Protein AF-A0A662JWD7-F1 (afdb_monomer_lite)

Secondary structure (DSSP, 8-state):
-TTS--HHHHHHHHHHH-SHHHHHHHHHHHHHHHHTT---SSS--HHHHTT-S-EEEETTEEEEHHHHHHSHIIIIIHHHHHT---SHHHHHHHHHHHHHHHHHHHHHHTHHHHHHSHHHHHHH---

pLDDT: mean 87.96, std 8.5, range [56.06, 97.5]

Radius of gyration: 22.64 Å; chains: 1; bounding box: 37×51×56 Å

Sequence (127 aa):
LPNGGKLSEILDAVVEKADYSSLRVFHYNFLFFGMMHFQDYYNYDVNRVQRCSIHYSAGKRIIPFCTYNVFPGINRDKFLKAHAVKGKRAEELIKKSLKAKERVVKFREKKDEIVKSQIYKEVYDKK

Foldseek 3Di:
DLVPDDPVVLVCCCVVVVDVVSVVVNCVVVVLVVVLQDDEPVRDDVVSQVSAPDWDDLDVDTGGNNCCPHPVVPRPDVSCVVPPDDDPVNVVVVVVVVVVVVVVVVVVVCVVVCCVDPVNCVVPVPD

Structure (mmCIF, N/CA/C/O backbone):
data_AF-A0A662JWD7-F1
#
_entry.id   AF-A0A662JWD7-F1
#
loop_
_atom_site.group_PDB
_atom_site.id
_atom_site.type_symbol
_atom_site.label_atom_id
_atom_site.label_alt_id
_atom_site.label_comp_id
_atom_site.label_asym_id
_atom_site.label_entity_id
_atom_site.label_seq_id
_atom_site.pdbx_PDB_ins_code
_atom_site.Cartn_x
_atom_site.Cartn_y
_atom_site.Cartn_z
_atom_site.occupancy
_atom_site.B_iso_or_equiv
_atom_site.auth_seq_id
_atom_site.auth_comp_id
_atom_site.auth_asym_id
_atom_site.auth_atom_id
_atom_site.pdbx_PDB_model_num
ATOM 1 N N . LEU A 1 1 ? -17.867 -7.768 7.388 1.00 69.81 1 LEU A N 1
ATOM 2 C CA . LEU A 1 1 ? -16.446 -7.906 7.791 1.00 69.81 1 LEU A CA 1
ATOM 3 C C . LEU A 1 1 ? -15.889 -9.214 7.199 1.00 69.81 1 LEU A C 1
ATOM 5 O O . LEU A 1 1 ? -16.702 -10.018 6.755 1.00 69.81 1 LEU A O 1
ATOM 9 N N . PRO A 1 2 ? -14.566 -9.471 7.132 1.00 63.78 2 PRO A N 1
ATOM 10 C CA . PRO A 1 2 ? -13.996 -10.633 6.440 1.00 63.78 2 PRO A CA 1
ATOM 11 C C . PRO A 1 2 ? -14.314 -11.957 7.152 1.00 63.78 2 PRO A C 1
ATOM 13 O O . PRO A 1 2 ? -14.159 -13.022 6.578 1.00 63.78 2 PRO A O 1
ATOM 16 N N . ASN A 1 3 ? -14.782 -11.880 8.400 1.00 72.75 3 ASN A N 1
ATOM 17 C CA . ASN A 1 3 ? -15.344 -12.974 9.193 1.00 72.75 3 ASN A CA 1
ATOM 18 C C . ASN A 1 3 ? -16.876 -13.123 9.043 1.00 72.75 3 ASN A C 1
ATOM 20 O O . ASN A 1 3 ? -17.485 -13.856 9.809 1.00 72.75 3 ASN A O 1
ATOM 24 N N . GLY A 1 4 ? -17.515 -12.401 8.117 1.00 77.56 4 GLY A N 1
ATOM 25 C CA . GLY A 1 4 ? -18.963 -12.459 7.883 1.00 77.56 4 GLY A CA 1
ATOM 26 C C . GLY A 1 4 ? -19.824 -11.583 8.802 1.00 77.56 4 GLY A C 1
ATOM 27 O O . GLY A 1 4 ? -20.977 -11.336 8.470 1.00 77.56 4 GLY A O 1
ATOM 28 N N . GLY A 1 5 ? -19.282 -11.036 9.898 1.00 81.44 5 GLY A N 1
ATOM 29 C CA . GLY A 1 5 ? -20.042 -10.153 10.796 1.00 81.44 5 GLY A CA 1
ATOM 30 C C . GLY A 1 5 ? -20.426 -8.823 10.137 1.00 81.44 5 GLY A C 1
ATOM 31 O O . GLY A 1 5 ? -19.665 -8.299 9.309 1.00 81.44 5 GLY A O 1
ATOM 32 N N . LYS A 1 6 ? -21.583 -8.249 10.488 1.00 86.81 6 LYS A N 1
ATOM 33 C CA . LYS A 1 6 ? -21.980 -6.920 9.995 1.00 86.81 6 LYS A CA 1
ATOM 34 C C . LYS A 1 6 ? -21.348 -5.827 10.851 1.00 86.81 6 LYS A C 1
ATOM 36 O O . LYS A 1 6 ? -21.331 -5.910 12.072 1.00 86.81 6 LYS A O 1
ATOM 41 N N . LEU A 1 7 ? -20.825 -4.786 10.199 1.00 84.94 7 LEU A N 1
ATOM 42 C CA . LEU A 1 7 ? -20.236 -3.650 10.914 1.00 84.94 7 LEU A CA 1
ATOM 43 C C . LEU A 1 7 ? -21.298 -2.873 11.701 1.00 84.94 7 LEU A C 1
ATOM 45 O O . LEU A 1 7 ? -21.010 -2.431 12.804 1.00 84.94 7 LEU A O 1
ATOM 49 N N . SER A 1 8 ? -22.509 -2.746 11.147 1.00 89.06 8 SER A N 1
ATOM 50 C CA . SER A 1 8 ? -23.635 -2.064 11.792 1.00 89.06 8 SER A CA 1
ATOM 51 C C . SER A 1 8 ? -23.968 -2.689 13.142 1.00 89.06 8 SER A C 1
ATOM 53 O O . SER A 1 8 ? -23.936 -1.993 14.138 1.00 89.06 8 SER A O 1
ATOM 55 N N . GLU A 1 9 ? -24.119 -4.015 13.201 1.00 89.69 9 GLU A N 1
ATOM 56 C CA . GLU A 1 9 ? -24.439 -4.740 14.441 1.00 89.69 9 GLU A CA 1
ATOM 57 C C . GLU A 1 9 ? -23.387 -4.507 15.543 1.00 89.69 9 GLU A C 1
ATOM 59 O O . GLU A 1 9 ? -23.712 -4.426 16.724 1.00 89.69 9 GLU A O 1
ATOM 64 N N . ILE A 1 10 ? -22.112 -4.372 15.166 1.00 88.88 10 ILE A N 1
ATOM 65 C CA . ILE A 1 10 ? -21.026 -4.084 16.111 1.00 88.88 10 ILE A CA 1
ATOM 66 C C . ILE A 1 10 ? -21.076 -2.626 16.580 1.00 88.88 10 ILE A C 1
ATOM 68 O O . ILE A 1 10 ? -20.824 -2.364 17.753 1.00 88.88 10 ILE A O 1
ATOM 72 N N . LEU A 1 11 ? -21.379 -1.684 15.685 1.00 89.50 11 LEU A N 1
ATOM 73 C CA . LEU A 1 11 ? -21.509 -0.266 16.028 1.00 89.50 11 LEU A CA 1
ATOM 74 C C . LEU A 1 11 ? -22.732 -0.015 16.916 1.00 89.50 11 LEU A C 1
ATOM 76 O O . LEU A 1 11 ? -22.600 0.672 17.926 1.00 89.50 11 LEU A O 1
ATOM 80 N N . ASP A 1 12 ? -23.868 -0.630 16.594 1.00 93.25 12 ASP A N 1
ATOM 81 C CA . ASP A 1 12 ? -25.095 -0.567 17.389 1.00 93.25 12 ASP A CA 1
ATOM 82 C C . ASP A 1 12 ? -24.816 -1.079 18.808 1.00 93.25 12 ASP A C 1
ATOM 84 O O . ASP A 1 12 ? -25.086 -0.385 19.782 1.00 93.25 12 ASP A O 1
ATOM 88 N N . ALA A 1 13 ? -24.123 -2.216 18.944 1.00 90.62 13 ALA A N 1
ATOM 89 C CA . ALA A 1 13 ? -23.734 -2.746 20.250 1.00 90.62 13 ALA A CA 1
ATOM 90 C C . ALA A 1 13 ? -22.772 -1.832 21.038 1.00 90.62 13 ALA A C 1
ATOM 92 O O . ALA A 1 13 ? -22.794 -1.845 22.271 1.00 90.62 13 ALA A O 1
ATOM 93 N N . VAL A 1 14 ? -21.907 -1.062 20.368 1.00 92.69 14 VAL A N 1
ATOM 94 C CA . VAL A 1 14 ? -21.042 -0.070 21.036 1.00 92.69 14 VAL A CA 1
ATOM 95 C C . VAL A 1 14 ? -21.877 1.084 21.580 1.00 92.69 14 VAL A C 1
ATOM 97 O O . VAL A 1 14 ? -21.671 1.481 22.726 1.00 92.69 14 VAL A O 1
ATOM 100 N N . VAL A 1 15 ? -22.822 1.590 20.787 1.00 93.12 15 VAL A N 1
ATOM 101 C CA . VAL A 1 15 ? -23.690 2.712 21.170 1.00 93.12 15 VAL A CA 1
ATOM 102 C C . VAL A 1 15 ? -24.687 2.301 22.256 1.00 93.12 15 VAL A C 1
ATOM 104 O O . VAL A 1 15 ? -24.838 3.022 23.237 1.00 93.12 15 VAL A O 1
ATOM 107 N N . GLU A 1 16 ? -25.331 1.142 22.114 1.00 94.00 16 GLU A N 1
ATOM 108 C CA . GLU A 1 16 ? -26.359 0.660 23.042 1.00 94.00 16 GLU A CA 1
ATOM 109 C C . GLU A 1 16 ? -25.784 0.231 24.394 1.00 94.00 16 GLU A C 1
ATOM 111 O O . GLU A 1 16 ? -26.349 0.564 25.435 1.00 94.00 16 GLU A O 1
ATOM 116 N N . LYS A 1 17 ? -24.675 -0.525 24.401 1.00 92.62 17 LYS A N 1
ATOM 117 C CA . LYS A 1 17 ? -24.112 -1.068 25.650 1.00 92.62 17 LYS A CA 1
ATOM 118 C C . LYS A 1 17 ? -23.158 -0.108 26.346 1.00 92.62 17 LYS A C 1
ATOM 120 O O . LYS A 1 17 ? -23.042 -0.164 27.564 1.00 92.62 17 LYS A O 1
ATOM 125 N N . ALA A 1 18 ? -22.450 0.723 25.576 1.00 89.88 18 ALA A N 1
ATOM 126 C CA . ALA A 1 18 ? -21.460 1.677 26.076 1.00 89.88 18 ALA A CA 1
ATOM 127 C C . ALA A 1 18 ? -20.448 1.079 27.085 1.00 89.88 18 ALA A C 1
ATOM 129 O O . ALA A 1 18 ? -20.023 1.752 28.024 1.00 89.88 18 ALA A O 1
ATOM 130 N N . ASP A 1 19 ? -20.045 -0.184 26.897 1.00 91.44 19 ASP A N 1
ATOM 131 C CA . ASP A 1 19 ? -19.143 -0.902 27.800 1.00 91.44 19 ASP A CA 1
ATOM 132 C C . ASP A 1 19 ? -17.828 -1.323 27.115 1.00 91.44 19 ASP A C 1
ATOM 134 O O . ASP A 1 19 ? -17.686 -1.355 25.889 1.00 91.44 19 ASP A O 1
ATOM 138 N N . TYR A 1 20 ? -16.823 -1.674 27.921 1.00 89.88 20 TYR A N 1
ATOM 139 C CA . TYR A 1 20 ? -15.523 -2.113 27.403 1.00 89.88 20 TYR A CA 1
ATOM 140 C C . TYR A 1 20 ? -15.586 -3.430 26.622 1.00 89.88 20 TYR A C 1
ATOM 142 O O . TYR A 1 20 ? -14.671 -3.720 25.848 1.00 89.88 20 TYR A O 1
ATOM 150 N N . SER A 1 21 ? -16.615 -4.253 26.823 1.00 90.31 21 SER A N 1
ATOM 151 C CA . SER A 1 21 ? -16.756 -5.537 26.140 1.00 90.31 21 SER A CA 1
ATOM 152 C C . SER A 1 21 ? -17.200 -5.343 24.686 1.00 90.31 21 SER A C 1
ATOM 154 O O . SER A 1 21 ? -16.590 -5.929 23.786 1.00 90.31 21 SER A O 1
ATOM 156 N N . SER A 1 22 ? -18.168 -4.455 24.430 1.00 89.25 22 SER A N 1
ATOM 157 C CA . SER A 1 22 ? -18.602 -4.091 23.079 1.00 89.25 22 SER A CA 1
ATOM 158 C C . SER A 1 22 ? -17.509 -3.316 22.350 1.00 89.25 22 SER A C 1
ATOM 160 O O . SER A 1 22 ? -17.188 -3.631 21.198 1.00 89.25 22 SER A O 1
ATOM 162 N N . LEU A 1 23 ? -16.830 -2.405 23.055 1.00 89.25 23 LEU A N 1
ATOM 163 C CA . LEU A 1 23 ? -15.684 -1.681 22.513 1.00 89.25 23 LEU A CA 1
ATOM 164 C C . LEU A 1 23 ? -14.524 -2.626 22.161 1.00 89.25 23 LEU A C 1
ATOM 166 O O . LEU A 1 23 ? -13.888 -2.456 21.122 1.00 89.25 23 LEU A O 1
ATOM 170 N N . ARG A 1 24 ? -14.269 -3.664 22.972 1.00 87.62 24 ARG A N 1
ATOM 171 C CA . ARG A 1 24 ? -13.268 -4.703 22.678 1.00 87.62 24 ARG A CA 1
ATOM 172 C C . ARG A 1 24 ? -13.594 -5.420 21.371 1.00 87.62 24 ARG A C 1
ATOM 174 O O . ARG A 1 24 ? -12.710 -5.551 20.527 1.00 87.62 24 ARG A O 1
ATOM 181 N N . VAL A 1 25 ? -14.836 -5.864 21.177 1.00 86.56 25 VAL A N 1
ATOM 182 C CA . VAL A 1 25 ? -15.255 -6.536 19.933 1.00 86.56 25 VAL A CA 1
ATOM 183 C C . VAL A 1 25 ? -15.069 -5.613 18.729 1.00 86.56 25 VAL A C 1
ATOM 185 O O . VAL A 1 25 ? -14.503 -6.043 17.719 1.00 86.56 25 VAL A O 1
ATOM 188 N N . PHE A 1 26 ? -15.476 -4.346 18.838 1.00 86.75 26 PHE A N 1
ATOM 189 C CA . PHE A 1 26 ? -15.233 -3.351 17.795 1.00 86.75 26 PHE A CA 1
ATOM 190 C C . PHE A 1 26 ? -13.738 -3.181 17.508 1.00 86.75 26 PHE A C 1
ATOM 192 O O . PHE A 1 26 ? -13.326 -3.325 16.359 1.00 86.75 26 PHE A O 1
ATOM 199 N N . HIS A 1 27 ? -12.911 -2.971 18.534 1.00 84.94 27 HIS A N 1
ATOM 200 C CA . HIS A 1 27 ? -11.468 -2.801 18.378 1.00 84.94 27 HIS A CA 1
ATOM 201 C C . HIS A 1 27 ? -10.806 -4.010 17.723 1.00 84.94 27 HIS A C 1
ATOM 203 O O . HIS A 1 27 ? -10.061 -3.822 16.769 1.00 84.94 27 HIS A O 1
ATOM 209 N N . TYR A 1 28 ? -11.087 -5.239 18.163 1.00 80.44 28 TYR A N 1
ATOM 210 C CA . TYR A 1 28 ? -10.488 -6.433 17.553 1.00 80.44 28 TYR A CA 1
ATOM 211 C C . TYR A 1 28 ? -10.865 -6.576 16.076 1.00 80.44 28 TYR A C 1
ATOM 213 O O . TYR A 1 28 ? -10.015 -6.930 15.261 1.00 80.44 28 TYR A O 1
ATOM 221 N N . ASN A 1 29 ? -12.109 -6.261 15.711 1.00 77.19 29 ASN A N 1
ATOM 222 C CA . ASN A 1 29 ? -12.553 -6.324 14.322 1.00 77.19 29 ASN A CA 1
ATOM 223 C C . ASN A 1 29 ? -12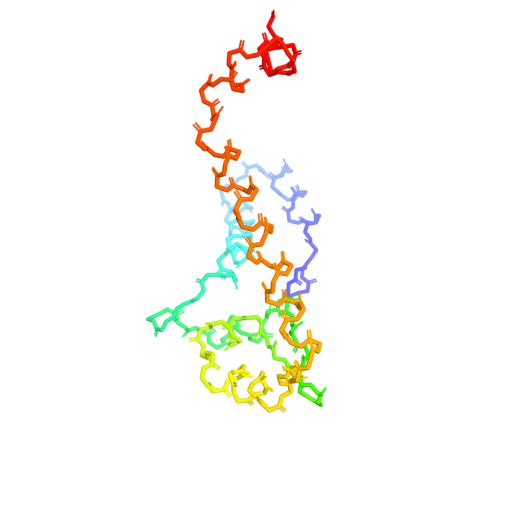.018 -5.158 13.476 1.00 77.19 29 ASN A C 1
ATOM 225 O O . ASN A 1 29 ? -11.657 -5.367 12.321 1.00 77.19 29 ASN A O 1
ATOM 229 N N . PHE A 1 30 ? -11.947 -3.944 14.021 1.00 76.44 30 PHE A N 1
ATOM 230 C CA . PHE A 1 30 ? -11.539 -2.745 13.286 1.00 76.44 30 PHE A CA 1
ATOM 231 C C . PHE A 1 30 ? -10.015 -2.605 13.180 1.00 76.44 30 PHE A C 1
ATOM 233 O O . PHE A 1 30 ? -9.505 -2.337 12.089 1.00 76.44 30 PHE A O 1
ATOM 240 N N . LEU A 1 31 ? -9.264 -2.872 14.261 1.00 69.50 31 LEU A N 1
ATOM 241 C CA . LEU A 1 31 ? -7.801 -2.967 14.182 1.00 69.50 31 LEU A CA 1
ATOM 242 C C . LEU A 1 31 ? -7.395 -4.038 13.185 1.00 69.50 31 LEU A C 1
ATOM 244 O O . LEU A 1 31 ? -6.427 -3.825 12.467 1.00 69.50 31 LEU A O 1
ATOM 248 N N . PHE A 1 32 ? -8.135 -5.148 13.099 1.00 64.38 32 PHE A N 1
ATOM 249 C CA . PHE A 1 32 ? -7.871 -6.165 12.093 1.00 64.38 32 PHE A CA 1
ATOM 250 C C . PHE A 1 32 ? -7.853 -5.550 10.689 1.00 64.38 32 PHE A C 1
ATOM 252 O O . PHE A 1 32 ? -6.847 -5.717 10.012 1.00 64.38 32 PHE A O 1
ATOM 259 N N . PHE A 1 33 ? -8.850 -4.743 10.294 1.00 65.00 33 PHE A N 1
ATOM 260 C CA . PHE A 1 33 ? -8.881 -4.048 8.993 1.00 65.00 33 PHE A CA 1
ATOM 261 C C . PHE A 1 33 ? -7.688 -3.129 8.734 1.00 65.00 33 PHE A C 1
ATOM 263 O O . PHE A 1 33 ? -7.079 -3.22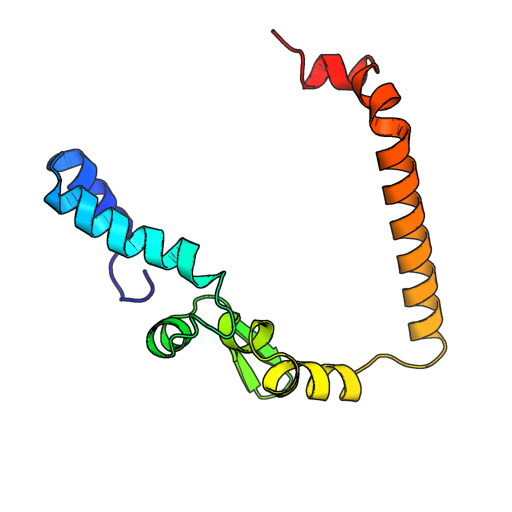5 7.671 1.00 65.00 33 PHE A O 1
ATOM 270 N N . GLY A 1 34 ? -7.346 -2.248 9.677 1.00 65.94 34 GLY A N 1
ATOM 271 C CA . GLY A 1 34 ? -6.213 -1.330 9.501 1.00 65.94 34 GLY A CA 1
ATOM 272 C C . GLY A 1 34 ? -4.879 -2.076 9.481 1.00 65.94 34 GLY A C 1
ATOM 273 O O . GLY A 1 34 ? -4.026 -1.848 8.620 1.00 65.94 34 GLY A O 1
ATOM 274 N N . MET A 1 35 ? -4.740 -3.056 10.374 1.00 65.94 35 MET A N 1
ATOM 275 C CA . MET A 1 35 ? -3.574 -3.920 10.440 1.00 65.94 35 MET A CA 1
ATOM 276 C C . MET A 1 35 ? -3.481 -4.815 9.213 1.00 65.94 35 MET A C 1
ATOM 278 O O . MET A 1 35 ? -2.352 -5.174 8.924 1.00 65.94 35 MET A O 1
ATOM 282 N N . MET A 1 36 ? -4.573 -5.131 8.478 1.00 67.12 36 MET A N 1
ATOM 283 C CA . MET A 1 36 ? -4.604 -5.938 7.232 1.00 67.12 36 MET A CA 1
ATOM 284 C C . MET A 1 36 ? -3.699 -5.400 6.121 1.00 67.12 36 MET A C 1
ATOM 286 O O . MET A 1 36 ? -3.371 -6.138 5.192 1.00 67.12 36 MET A O 1
ATOM 290 N N . HIS A 1 37 ? -3.305 -4.132 6.160 1.00 67.19 37 HIS A N 1
ATOM 291 C CA . HIS A 1 37 ? -2.599 -3.501 5.040 1.00 67.19 37 HIS A CA 1
ATOM 292 C C . HIS A 1 37 ? -1.089 -3.372 5.265 1.00 67.19 37 HIS A C 1
ATOM 294 O O . HIS A 1 37 ? -0.346 -3.157 4.314 1.00 67.19 37 HIS A O 1
ATOM 300 N N . PHE A 1 38 ? -0.608 -3.602 6.485 1.00 72.88 38 PHE A N 1
ATOM 301 C CA . PHE A 1 38 ? 0.801 -3.420 6.833 1.00 72.88 38 PHE A CA 1
ATOM 302 C C . PHE A 1 38 ? 1.365 -4.713 7.414 1.00 72.88 38 PHE A C 1
ATOM 304 O O . PHE A 1 38 ? 1.461 -4.878 8.623 1.00 72.88 38 PHE A O 1
ATOM 311 N N . GLN A 1 39 ? 1.647 -5.667 6.529 1.00 85.31 39 GLN A N 1
ATOM 312 C CA . GLN A 1 39 ? 2.486 -6.818 6.856 1.00 85.31 39 GLN A CA 1
ATOM 313 C C . GLN A 1 39 ? 3.879 -6.602 6.263 1.00 85.31 39 GLN A C 1
ATOM 315 O O . GLN A 1 39 ? 4.014 -5.953 5.223 1.00 85.31 39 GLN A O 1
ATOM 320 N N . ASP A 1 40 ? 4.884 -7.174 6.908 1.00 88.62 40 ASP A N 1
ATOM 321 C CA . ASP A 1 40 ? 6.278 -7.261 6.489 1.00 88.62 40 ASP A CA 1
ATOM 322 C C . ASP A 1 40 ? 6.811 -8.684 6.740 1.00 88.62 40 ASP A C 1
ATOM 324 O O . ASP A 1 40 ? 6.055 -9.599 7.070 1.00 88.62 40 ASP A O 1
ATOM 328 N N . TYR A 1 41 ? 8.113 -8.892 6.538 1.00 88.56 41 TYR A N 1
ATOM 329 C CA . TYR A 1 41 ? 8.743 -10.204 6.694 1.00 88.56 41 TYR A CA 1
ATOM 330 C C . TYR A 1 41 ? 8.741 -10.740 8.135 1.00 88.56 41 TYR A C 1
ATOM 332 O O . TYR A 1 41 ? 8.812 -11.954 8.311 1.00 88.56 41 TYR A O 1
ATOM 340 N N . TYR A 1 42 ? 8.658 -9.880 9.152 1.00 89.25 42 TYR A N 1
ATOM 341 C CA . TYR A 1 42 ? 8.733 -10.263 10.566 1.00 89.25 42 TYR A CA 1
ATOM 342 C C . TYR A 1 42 ? 7.359 -10.536 11.187 1.00 89.25 42 TYR A C 1
ATOM 344 O O . TYR A 1 42 ? 7.266 -11.314 12.134 1.00 89.25 42 TYR A O 1
ATOM 352 N N . ASN A 1 43 ? 6.290 -9.930 10.664 1.00 87.00 43 ASN A N 1
ATOM 353 C CA . ASN A 1 43 ? 4.924 -10.070 11.193 1.00 87.00 43 ASN A CA 1
ATOM 354 C C . ASN A 1 43 ? 3.940 -10.736 10.207 1.00 87.00 43 ASN A C 1
ATOM 356 O O . ASN A 1 43 ? 2.717 -10.582 10.321 1.00 87.00 43 ASN A O 1
ATOM 360 N N . TYR A 1 44 ? 4.461 -11.473 9.222 1.00 89.31 44 TYR A N 1
ATOM 361 C CA . TYR A 1 44 ? 3.638 -12.142 8.222 1.00 89.31 44 TYR A CA 1
ATOM 362 C C . TYR A 1 44 ? 2.797 -13.273 8.832 1.00 89.31 44 TYR A C 1
ATOM 364 O O . TYR A 1 44 ? 3.313 -14.284 9.297 1.00 89.31 44 TYR A O 1
ATOM 372 N N . ASP A 1 45 ? 1.477 -13.123 8.759 1.00 89.50 45 ASP A N 1
ATOM 373 C CA . ASP A 1 45 ? 0.484 -14.078 9.258 1.00 89.50 45 ASP A CA 1
ATOM 374 C C . ASP A 1 45 ? -0.435 -14.531 8.116 1.00 89.50 45 ASP A C 1
ATOM 376 O O . ASP A 1 45 ? -1.162 -13.730 7.513 1.00 89.50 45 ASP A O 1
ATOM 380 N N . VAL A 1 46 ? -0.422 -15.838 7.849 1.00 89.75 46 VAL A N 1
ATOM 381 C CA . VAL A 1 46 ? -1.212 -16.500 6.802 1.00 89.75 46 VAL A CA 1
ATOM 382 C C . VAL A 1 46 ? -2.714 -16.428 7.084 1.00 89.75 46 VAL A C 1
ATOM 384 O O . VAL A 1 46 ? -3.496 -16.247 6.149 1.00 89.75 46 VAL A O 1
ATOM 387 N N . ASN A 1 47 ? -3.146 -16.482 8.347 1.00 86.81 47 ASN A N 1
ATOM 388 C CA . ASN A 1 47 ? -4.567 -16.355 8.697 1.00 86.81 47 ASN A CA 1
ATOM 389 C C . ASN A 1 47 ? -5.102 -14.973 8.320 1.00 86.81 47 ASN A C 1
ATOM 391 O O . ASN A 1 47 ? -6.277 -14.801 7.988 1.00 86.81 47 ASN A O 1
ATOM 395 N N . ARG A 1 48 ? -4.240 -13.956 8.388 1.00 83.56 48 ARG A N 1
ATOM 396 C CA . ARG A 1 48 ? -4.544 -12.606 7.918 1.00 83.56 48 ARG A CA 1
ATOM 397 C C . ARG A 1 48 ? -4.627 -12.589 6.390 1.00 83.56 48 ARG A C 1
ATOM 399 O O . ARG A 1 48 ? -5.584 -12.074 5.830 1.00 83.56 48 ARG A O 1
ATOM 406 N N . VAL A 1 49 ? -3.690 -13.225 5.697 1.00 87.31 49 VAL A N 1
ATOM 407 C CA . VAL A 1 49 ? -3.693 -13.310 4.224 1.00 87.31 49 VAL A CA 1
ATOM 408 C C . VAL A 1 49 ? -4.969 -13.962 3.678 1.00 87.31 49 VAL A C 1
ATOM 410 O O . VAL A 1 49 ? -5.546 -13.438 2.729 1.00 87.31 49 VAL A O 1
ATOM 413 N N . GLN A 1 50 ? -5.452 -15.043 4.298 1.00 86.88 50 GLN A N 1
ATOM 414 C CA . GLN A 1 50 ? -6.689 -15.736 3.894 1.00 86.88 50 GLN A CA 1
ATOM 415 C C . GLN A 1 50 ? -7.947 -14.858 3.983 1.00 86.88 50 GLN A C 1
ATOM 417 O O . GLN A 1 50 ? -8.934 -15.115 3.303 1.00 86.88 50 GLN A O 1
ATOM 422 N N . ARG A 1 51 ? -7.909 -13.811 4.812 1.00 81.88 51 ARG A N 1
ATOM 423 C CA . ARG A 1 51 ? -9.008 -12.864 5.046 1.00 81.88 51 ARG A CA 1
ATOM 424 C C . ARG A 1 51 ? -8.773 -11.513 4.361 1.00 81.88 51 ARG A C 1
ATOM 426 O O . ARG A 1 51 ? -9.428 -10.529 4.702 1.00 81.88 51 ARG A O 1
ATOM 433 N N . CYS A 1 52 ? -7.799 -11.425 3.453 1.00 84.00 52 CYS A N 1
ATOM 434 C CA . CYS A 1 52 ? -7.457 -10.178 2.781 1.00 84.00 52 CYS A CA 1
ATOM 435 C C . CYS A 1 52 ? -8.615 -9.700 1.895 1.00 84.00 52 CYS A C 1
ATOM 437 O O . CYS A 1 52 ? -9.181 -10.475 1.137 1.00 84.00 52 CYS A O 1
ATOM 439 N N . SER A 1 53 ? -8.956 -8.415 1.970 1.00 80.50 53 SER A N 1
ATOM 440 C CA . SER A 1 53 ? -10.071 -7.840 1.200 1.00 80.50 53 SER A CA 1
ATOM 441 C C . SER A 1 53 ? -9.651 -7.335 -0.184 1.00 80.50 53 SER A C 1
ATOM 443 O O . SER A 1 53 ? -10.495 -7.123 -1.049 1.00 80.50 53 SER A O 1
ATOM 445 N N . ILE A 1 54 ? -8.350 -7.111 -0.394 1.00 84.50 54 ILE A N 1
ATOM 446 C CA . ILE A 1 54 ? -7.797 -6.508 -1.610 1.00 84.50 54 ILE A CA 1
ATOM 447 C C . ILE A 1 54 ? -6.982 -7.564 -2.346 1.00 84.50 54 ILE A C 1
ATOM 449 O O . ILE A 1 54 ? -6.096 -8.192 -1.765 1.00 84.50 54 ILE A O 1
ATOM 453 N N . HIS A 1 55 ? -7.251 -7.723 -3.638 1.00 90.06 55 HIS A N 1
ATOM 454 C CA . HIS A 1 55 ? -6.594 -8.716 -4.474 1.00 90.06 55 HIS A CA 1
ATOM 455 C C . HIS A 1 55 ? -6.142 -8.109 -5.800 1.00 90.06 55 HIS A C 1
ATOM 457 O O . HIS A 1 55 ? -6.859 -7.317 -6.408 1.00 90.06 55 HIS A O 1
ATOM 463 N N . TYR A 1 56 ? -4.964 -8.520 -6.262 1.00 91.56 56 TYR A N 1
ATOM 464 C CA . TYR A 1 56 ? -4.422 -8.167 -7.568 1.00 91.56 56 TYR A CA 1
ATOM 465 C C . TYR A 1 56 ? -4.573 -9.331 -8.537 1.00 91.56 56 TYR A C 1
ATOM 467 O O . TYR A 1 56 ? -4.293 -10.480 -8.190 1.00 91.56 56 TYR A O 1
ATOM 475 N N . SER A 1 57 ? -4.963 -9.031 -9.772 1.00 92.19 57 SER A N 1
ATOM 476 C CA . SER A 1 57 ? -4.901 -9.997 -10.862 1.00 92.19 57 SER A CA 1
ATOM 477 C C . SER A 1 57 ? -3.508 -9.987 -11.497 1.00 92.19 57 SER A C 1
ATOM 479 O O . SER A 1 57 ? -2.939 -8.944 -11.815 1.00 92.19 57 SER A O 1
ATOM 481 N N . ALA A 1 58 ? -2.947 -11.176 -11.688 1.00 90.50 58 ALA A N 1
ATOM 482 C CA . ALA A 1 58 ? -1.688 -11.403 -12.384 1.00 90.50 58 ALA A CA 1
ATOM 483 C C . ALA A 1 58 ? -1.916 -12.504 -13.428 1.00 90.50 58 ALA A C 1
ATOM 485 O O . ALA A 1 58 ? -1.622 -13.685 -13.212 1.00 90.50 58 ALA A O 1
ATOM 486 N N . GLY A 1 59 ? -2.537 -12.122 -14.548 1.00 87.62 59 GLY A N 1
ATOM 487 C CA . GLY A 1 59 ? -2.995 -13.057 -15.574 1.00 87.62 59 GLY A CA 1
ATOM 488 C C . GLY A 1 59 ? -4.077 -13.981 -15.016 1.00 87.62 59 GLY A C 1
ATOM 489 O O . GLY A 1 59 ? -5.156 -13.524 -14.661 1.00 87.62 59 GLY A O 1
ATOM 490 N N . LYS A 1 60 ? -3.775 -15.280 -14.907 1.00 88.56 60 LYS A N 1
ATOM 491 C CA . LYS A 1 60 ? -4.703 -16.300 -14.379 1.00 88.56 60 LYS A CA 1
ATOM 492 C C . LYS A 1 60 ? -4.688 -16.430 -12.850 1.00 88.56 60 LYS A C 1
ATOM 494 O O . LYS A 1 60 ? -5.433 -17.237 -12.306 1.00 88.56 60 LYS A O 1
ATOM 499 N N . ARG A 1 61 ? -3.810 -15.703 -12.150 1.00 90.06 61 ARG A N 1
ATOM 500 C CA . ARG A 1 61 ? -3.684 -15.767 -10.686 1.00 90.06 61 ARG A CA 1
ATOM 501 C C . ARG A 1 61 ? -4.356 -14.563 -10.038 1.00 90.06 61 ARG A C 1
ATOM 503 O O . ARG A 1 61 ? -4.211 -13.443 -10.521 1.00 90.06 61 ARG A O 1
ATOM 510 N N . ILE A 1 62 ? -5.015 -14.804 -8.911 1.00 91.94 62 ILE A N 1
ATOM 511 C CA . ILE A 1 62 ? -5.475 -13.770 -7.983 1.00 91.94 62 ILE A CA 1
ATOM 512 C C . ILE A 1 62 ? -4.537 -13.808 -6.778 1.00 91.94 62 ILE A C 1
ATOM 514 O O . ILE A 1 62 ? -4.313 -14.871 -6.199 1.00 91.94 62 ILE A O 1
ATOM 518 N N . ILE A 1 63 ? -3.937 -12.670 -6.441 1.00 92.56 63 ILE A N 1
ATOM 519 C CA . ILE A 1 63 ? -2.907 -12.563 -5.407 1.00 92.56 63 ILE A CA 1
ATOM 520 C C . ILE A 1 63 ? -3.393 -11.582 -4.335 1.00 92.56 63 ILE A C 1
ATOM 522 O O . ILE A 1 63 ? -3.627 -10.416 -4.659 1.00 92.56 63 ILE A O 1
ATOM 526 N N . PRO A 1 64 ? -3.527 -12.006 -3.066 1.00 91.31 64 PRO A N 1
ATOM 527 C CA . PRO A 1 64 ? -3.851 -11.101 -1.968 1.00 91.31 64 PRO A CA 1
ATOM 528 C C . PRO A 1 64 ? -2.837 -9.962 -1.848 1.00 91.31 64 PRO A C 1
ATOM 530 O O . PRO A 1 64 ? -1.630 -10.176 -1.995 1.00 91.31 64 PRO A O 1
ATOM 533 N N . PHE A 1 65 ? -3.313 -8.761 -1.520 1.00 89.50 65 PHE A N 1
ATOM 534 C CA . PHE A 1 65 ? -2.489 -7.557 -1.376 1.00 89.50 65 PHE A CA 1
ATOM 535 C C . PHE A 1 65 ? -1.282 -7.770 -0.453 1.00 89.50 65 PHE A C 1
ATOM 537 O O . PHE A 1 65 ? -0.164 -7.387 -0.792 1.00 89.50 65 PHE A O 1
ATOM 544 N N . CYS A 1 66 ? -1.498 -8.430 0.687 1.00 88.75 66 CYS A N 1
ATOM 545 C CA . CYS A 1 66 ? -0.449 -8.687 1.675 1.00 88.75 66 CYS A CA 1
ATOM 546 C C . CYS A 1 66 ? 0.697 -9.496 1.059 1.00 88.75 66 CYS A C 1
ATOM 548 O O . CYS A 1 66 ? 1.853 -9.098 1.111 1.00 88.75 66 CYS A O 1
ATOM 550 N N . THR A 1 67 ? 0.370 -10.598 0.391 1.00 91.06 67 THR A N 1
ATOM 551 C CA . THR A 1 67 ? 1.341 -11.487 -0.255 1.00 91.06 67 THR A CA 1
ATOM 552 C C . THR A 1 67 ? 2.023 -10.827 -1.454 1.00 91.06 67 THR A C 1
ATOM 554 O O . THR A 1 67 ? 3.216 -11.040 -1.685 1.00 91.06 67 THR A O 1
ATOM 557 N N . TYR A 1 68 ? 1.286 -9.995 -2.194 1.00 91.62 68 TYR A N 1
ATOM 558 C CA . TYR A 1 68 ? 1.807 -9.231 -3.327 1.00 91.62 68 TYR A CA 1
ATOM 559 C C . TYR A 1 68 ? 2.873 -8.208 -2.905 1.00 91.62 68 TYR A C 1
ATOM 561 O O . TYR A 1 68 ? 3.879 -8.055 -3.601 1.00 91.62 68 TYR A O 1
ATOM 569 N N . ASN A 1 69 ? 2.673 -7.531 -1.769 1.00 88.62 69 ASN A N 1
ATOM 570 C CA . ASN A 1 69 ? 3.570 -6.474 -1.294 1.00 88.62 69 ASN A CA 1
ATOM 571 C C . ASN A 1 69 ? 4.694 -6.969 -0.386 1.00 88.62 69 ASN A C 1
ATOM 573 O O . ASN A 1 69 ? 5.796 -6.433 -0.476 1.00 88.62 69 ASN A O 1
ATOM 577 N N . VAL A 1 70 ? 4.444 -7.981 0.450 1.00 91.69 70 VAL A N 1
ATOM 578 C CA . VAL A 1 70 ? 5.462 -8.523 1.365 1.00 91.69 70 VAL A CA 1
ATOM 579 C C . VAL A 1 70 ? 6.495 -9.339 0.603 1.00 91.69 70 VAL A C 1
ATOM 581 O O . VAL A 1 70 ? 7.685 -9.180 0.829 1.00 91.69 70 VAL A O 1
ATOM 584 N N . PHE A 1 71 ? 6.057 -10.172 -0.347 1.00 91.62 71 PHE A N 1
ATOM 585 C CA . PHE A 1 71 ? 6.935 -11.067 -1.107 1.00 91.62 71 PHE A CA 1
ATOM 586 C C . PHE A 1 71 ? 6.908 -10.739 -2.606 1.00 91.62 71 PHE A C 1
ATOM 588 O O . PHE A 1 71 ? 6.462 -11.558 -3.425 1.00 91.62 71 PHE A O 1
ATOM 595 N N . PRO A 1 72 ? 7.380 -9.547 -3.007 1.00 91.31 72 PRO A N 1
ATOM 596 C CA . PRO A 1 72 ? 7.245 -9.086 -4.379 1.00 91.31 72 PRO A CA 1
ATOM 597 C C . PRO A 1 72 ? 8.027 -9.943 -5.376 1.00 91.31 72 PRO A C 1
ATOM 599 O O . PRO A 1 72 ? 7.522 -10.220 -6.462 1.00 91.31 72 PRO A O 1
ATOM 602 N N . GLY A 1 73 ? 9.212 -10.435 -5.000 1.00 90.50 73 GLY A N 1
ATOM 603 C CA . GLY A 1 73 ? 10.033 -11.285 -5.868 1.00 90.50 73 GLY A CA 1
ATOM 604 C C . GLY A 1 73 ? 9.326 -12.579 -6.287 1.00 90.50 73 GLY A C 1
ATOM 605 O O . GLY A 1 73 ? 9.468 -13.026 -7.425 1.00 90.50 73 GLY A O 1
ATOM 606 N N . ILE A 1 74 ? 8.509 -13.140 -5.390 1.00 88.94 74 ILE A N 1
ATOM 607 C CA . ILE A 1 74 ? 7.772 -14.391 -5.608 1.00 88.94 74 ILE A CA 1
ATOM 608 C C . ILE A 1 74 ? 6.490 -14.132 -6.407 1.00 88.94 74 ILE A C 1
ATOM 610 O O . ILE A 1 74 ? 6.179 -14.857 -7.354 1.00 88.94 74 ILE A O 1
ATOM 614 N N . ASN A 1 75 ? 5.736 -13.099 -6.025 1.00 89.88 75 ASN A N 1
ATOM 615 C CA . ASN A 1 75 ? 4.348 -12.946 -6.463 1.00 89.88 75 ASN A CA 1
ATOM 616 C C . ASN A 1 75 ? 4.147 -11.909 -7.571 1.00 89.88 75 ASN A C 1
ATOM 618 O O . ASN A 1 75 ? 3.219 -12.037 -8.367 1.00 89.88 75 ASN A O 1
ATOM 622 N N . ARG A 1 76 ? 5.011 -10.896 -7.648 1.00 91.31 76 ARG A N 1
ATOM 623 C CA . ARG A 1 76 ? 4.817 -9.722 -8.505 1.00 91.31 76 ARG A CA 1
ATOM 624 C C . ARG A 1 76 ? 5.882 -9.605 -9.585 1.00 91.31 76 ARG A C 1
ATOM 626 O O . ARG A 1 76 ? 5.561 -9.494 -10.766 1.00 91.31 76 ARG A O 1
ATOM 633 N N . ASP A 1 77 ? 7.151 -9.604 -9.192 1.00 93.50 77 ASP A N 1
ATOM 634 C CA . ASP A 1 77 ? 8.234 -9.084 -10.029 1.00 93.50 77 ASP A CA 1
ATOM 635 C C . ASP A 1 77 ? 8.443 -9.924 -11.289 1.00 93.50 77 ASP A C 1
ATOM 637 O O . ASP A 1 77 ? 8.656 -9.371 -12.367 1.00 93.50 77 ASP A O 1
ATOM 641 N N . LYS A 1 78 ? 8.314 -11.254 -11.191 1.00 90.94 78 LYS A N 1
ATOM 642 C CA . LYS A 1 78 ? 8.381 -12.144 -12.359 1.00 90.94 78 LYS A CA 1
ATOM 643 C C . LYS A 1 78 ? 7.277 -11.828 -13.373 1.00 90.94 78 LYS A C 1
ATOM 645 O O . LYS A 1 78 ? 7.549 -11.762 -14.570 1.00 90.94 78 LYS A O 1
ATOM 650 N N . PHE A 1 79 ? 6.051 -11.606 -12.897 1.00 92.31 79 PHE A N 1
ATOM 651 C CA . PHE A 1 79 ? 4.914 -11.277 -13.755 1.00 92.31 79 PHE A CA 1
ATOM 652 C C . PHE A 1 79 ? 5.094 -9.904 -14.411 1.00 92.31 79 PHE A C 1
ATOM 654 O O . PHE A 1 79 ? 4.970 -9.798 -15.632 1.00 92.31 79 PHE A O 1
ATOM 661 N N . LEU A 1 80 ? 5.459 -8.879 -13.634 1.00 92.62 80 LEU A N 1
ATOM 662 C CA . LEU A 1 80 ? 5.682 -7.527 -14.154 1.00 92.62 80 LEU A CA 1
ATOM 663 C C . LEU A 1 80 ? 6.823 -7.477 -15.173 1.00 92.62 80 LEU A C 1
ATOM 665 O O . LEU A 1 80 ? 6.676 -6.838 -16.208 1.00 92.62 80 LEU A O 1
ATOM 669 N N . LYS A 1 81 ? 7.938 -8.175 -14.923 1.00 92.75 81 LYS A N 1
ATOM 670 C CA . LYS A 1 81 ? 9.061 -8.246 -15.872 1.00 92.75 81 LYS A CA 1
ATOM 671 C C . LYS A 1 81 ? 8.654 -8.900 -17.193 1.00 92.75 81 LYS A C 1
ATOM 673 O O . LYS A 1 81 ? 9.040 -8.413 -18.252 1.00 92.75 81 LYS A O 1
ATOM 678 N N . ALA A 1 82 ? 7.867 -9.976 -17.138 1.00 92.06 82 ALA A N 1
ATOM 679 C CA . ALA A 1 82 ? 7.397 -10.677 -18.332 1.00 92.06 82 ALA A CA 1
ATOM 680 C C . ALA A 1 82 ? 6.420 -9.836 -19.173 1.00 92.06 82 ALA A C 1
ATOM 682 O O . ALA A 1 82 ? 6.446 -9.921 -20.397 1.00 92.06 82 ALA A O 1
ATOM 683 N N . HIS A 1 83 ? 5.602 -8.998 -18.529 1.00 92.56 83 HIS A N 1
ATOM 684 C CA . HIS A 1 83 ? 4.576 -8.172 -19.182 1.00 92.56 83 HIS A CA 1
ATOM 685 C C . HIS A 1 83 ? 4.972 -6.694 -19.292 1.00 92.56 83 HIS A C 1
ATOM 687 O O . HIS A 1 83 ? 4.129 -5.836 -19.555 1.00 92.56 83 HIS A O 1
ATOM 693 N N . ALA A 1 84 ? 6.249 -6.377 -19.073 1.00 92.81 84 ALA A N 1
ATOM 694 C CA . ALA A 1 84 ? 6.741 -5.016 -19.173 1.00 92.81 84 ALA A CA 1
ATOM 695 C C . ALA A 1 84 ? 6.545 -4.495 -20.604 1.00 92.81 84 ALA A C 1
ATOM 697 O O . ALA A 1 84 ? 6.930 -5.147 -21.576 1.00 92.81 84 ALA A O 1
ATOM 698 N N . VAL A 1 85 ? 5.967 -3.299 -20.729 1.00 94.00 85 VAL A N 1
ATOM 699 C CA . VAL A 1 85 ? 5.859 -2.600 -22.014 1.00 94.00 85 VAL A CA 1
ATOM 700 C C . VAL A 1 85 ? 7.270 -2.271 -22.508 1.00 94.00 85 VAL A C 1
ATOM 702 O O . VAL A 1 85 ? 8.098 -1.799 -21.731 1.00 94.00 85 VAL A O 1
ATOM 705 N N . LYS A 1 86 ? 7.545 -2.514 -23.795 1.00 94.31 86 LYS A N 1
ATOM 706 C CA . LYS A 1 86 ? 8.859 -2.299 -24.427 1.00 94.31 86 LYS A CA 1
ATOM 707 C C . LYS A 1 86 ? 8.759 -1.411 -25.672 1.00 94.31 86 LYS A C 1
ATOM 709 O O . LYS A 1 86 ? 7.667 -1.144 -26.174 1.00 94.31 86 LYS A O 1
ATOM 714 N N . GLY A 1 87 ? 9.919 -0.975 -26.165 1.00 95.62 87 GLY A N 1
ATOM 715 C CA . GLY A 1 87 ? 10.063 -0.159 -27.372 1.00 95.62 87 GLY A CA 1
ATOM 716 C C . GLY A 1 87 ? 9.589 1.282 -27.186 1.00 95.62 87 GLY A C 1
ATOM 717 O O . GLY A 1 87 ? 9.512 1.782 -26.063 1.00 95.62 87 GLY A O 1
ATOM 718 N N . LYS A 1 88 ? 9.206 1.928 -28.294 1.00 96.25 88 LYS A N 1
ATOM 719 C CA . LYS A 1 88 ? 8.820 3.352 -28.340 1.00 96.25 88 LYS A CA 1
ATOM 720 C C . LYS A 1 88 ? 7.771 3.734 -27.291 1.00 96.25 88 LYS A C 1
ATOM 722 O O . LYS A 1 88 ? 7.888 4.756 -26.625 1.00 96.25 88 LYS A O 1
ATOM 727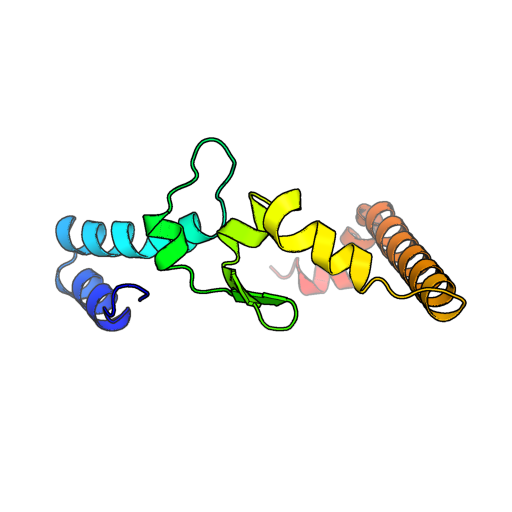 N N . ARG A 1 89 ? 6.769 2.872 -27.074 1.00 95.25 89 ARG A N 1
ATOM 728 C CA . ARG A 1 89 ? 5.719 3.112 -26.072 1.00 95.25 89 ARG A CA 1
ATOM 729 C C . ARG A 1 89 ? 6.283 3.208 -24.652 1.00 95.25 89 ARG A C 1
ATOM 731 O O . ARG A 1 89 ? 5.810 4.022 -23.865 1.00 95.25 89 ARG A O 1
ATOM 738 N N . ALA A 1 90 ? 7.270 2.381 -24.311 1.00 95.44 90 ALA A N 1
ATOM 739 C CA . ALA A 1 90 ? 7.903 2.422 -22.996 1.00 95.44 90 ALA A CA 1
ATOM 740 C C . ALA A 1 90 ? 8.682 3.729 -22.802 1.00 95.44 90 ALA A C 1
ATOM 742 O O . ALA A 1 90 ? 8.530 4.386 -21.774 1.00 95.44 90 ALA A O 1
ATOM 743 N N . GLU A 1 91 ? 9.444 4.143 -23.815 1.00 96.75 91 GLU A N 1
ATOM 744 C CA . GLU A 1 91 ? 10.204 5.399 -23.810 1.00 96.75 91 GLU A CA 1
ATOM 745 C C . GLU A 1 91 ? 9.287 6.617 -23.628 1.00 96.75 91 GLU A C 1
ATOM 747 O O . GLU A 1 91 ? 9.553 7.491 -22.798 1.00 96.75 91 GLU A O 1
ATOM 752 N N . GLU A 1 92 ? 8.157 6.652 -24.338 1.00 97.50 92 GLU A N 1
ATOM 753 C CA . GLU A 1 92 ? 7.155 7.709 -24.193 1.00 97.50 92 GLU A CA 1
ATOM 754 C C . GLU A 1 92 ? 6.555 7.764 -22.784 1.00 97.50 92 GLU A C 1
ATOM 756 O O . GLU A 1 92 ? 6.415 8.849 -22.210 1.00 97.50 92 GLU A O 1
ATOM 761 N N . LEU A 1 93 ? 6.198 6.607 -22.217 1.00 95.94 93 LEU A N 1
ATOM 762 C CA . LEU A 1 93 ? 5.655 6.517 -20.861 1.00 95.94 93 LEU A CA 1
ATOM 763 C C . LEU A 1 93 ? 6.678 6.983 -19.820 1.00 95.94 93 LEU A C 1
ATOM 765 O O . LEU A 1 93 ? 6.326 7.761 -18.932 1.00 95.94 93 LEU A O 1
ATOM 769 N N . ILE A 1 94 ? 7.944 6.583 -19.961 1.00 95.75 94 ILE A N 1
ATOM 770 C CA . ILE A 1 94 ? 9.036 7.025 -19.084 1.00 95.75 94 ILE A CA 1
ATOM 771 C C . ILE A 1 94 ? 9.204 8.544 -19.178 1.00 95.75 94 ILE A C 1
ATOM 773 O O . ILE A 1 94 ? 9.211 9.225 -18.151 1.00 95.75 94 ILE A O 1
ATOM 777 N N . LYS A 1 95 ? 9.246 9.110 -20.391 1.00 97.19 95 LYS A N 1
ATOM 778 C CA . LYS A 1 95 ? 9.359 10.563 -20.596 1.00 97.19 95 LYS A CA 1
ATOM 779 C C . LYS A 1 95 ? 8.189 11.325 -19.968 1.00 97.19 95 LYS A C 1
ATOM 781 O O . LYS A 1 95 ? 8.399 12.357 -19.330 1.00 97.19 95 LYS A O 1
ATOM 786 N N . LYS A 1 96 ? 6.958 10.824 -20.118 1.00 96.88 96 LYS A N 1
ATOM 787 C CA . LYS A 1 96 ? 5.763 11.402 -19.473 1.00 96.88 96 LYS A CA 1
ATOM 788 C C . LYS A 1 96 ? 5.866 11.339 -17.947 1.00 96.88 96 LYS A C 1
ATOM 790 O O . LYS A 1 96 ? 5.588 12.336 -17.283 1.00 96.88 96 LYS A O 1
ATOM 795 N N . SER A 1 97 ? 6.314 10.208 -17.404 1.00 95.62 97 SER A N 1
ATOM 796 C CA . SER A 1 97 ? 6.506 10.019 -15.963 1.00 95.62 97 SER A CA 1
ATOM 797 C C . SER A 1 97 ? 7.551 10.977 -15.387 1.00 95.62 97 SER A C 1
ATOM 799 O O . SER A 1 97 ? 7.318 11.576 -14.338 1.00 95.62 97 SER A O 1
ATOM 801 N N . LEU A 1 98 ? 8.685 11.161 -16.070 1.00 96.69 98 LEU A N 1
ATOM 802 C CA . LEU A 1 98 ? 9.738 12.088 -15.642 1.00 96.69 98 LEU A CA 1
ATOM 803 C C . LEU A 1 98 ? 9.230 13.533 -15.604 1.00 96.69 98 LEU A C 1
ATOM 805 O O . LEU A 1 98 ? 9.352 14.193 -14.575 1.00 96.69 98 LEU A O 1
ATOM 809 N N . LYS A 1 99 ? 8.542 13.982 -16.661 1.00 96.88 99 LYS A N 1
ATOM 810 C CA . LYS A 1 99 ? 7.916 15.315 -16.695 1.00 96.88 99 LYS A CA 1
ATOM 811 C C . LYS A 1 99 ? 6.898 15.516 -15.569 1.00 96.88 99 LYS A C 1
ATOM 813 O O . LYS A 1 99 ? 6.836 16.589 -14.972 1.00 96.88 99 LYS A O 1
ATOM 818 N N . ALA A 1 100 ? 6.085 14.502 -15.271 1.00 95.75 100 ALA A N 1
ATOM 819 C CA . ALA A 1 100 ? 5.139 14.567 -14.158 1.00 95.75 100 ALA A CA 1
ATOM 820 C C . ALA A 1 100 ? 5.866 14.693 -12.809 1.00 95.75 100 ALA A C 1
ATOM 822 O O . ALA A 1 100 ? 5.481 15.517 -11.980 1.00 95.75 100 ALA A O 1
ATOM 823 N N . LYS A 1 101 ? 6.954 13.938 -12.611 1.00 95.56 101 LYS A N 1
ATOM 824 C CA . LYS A 1 101 ? 7.784 14.017 -11.403 1.00 95.56 101 LYS A CA 1
ATOM 825 C C . LYS A 1 101 ? 8.424 15.396 -11.242 1.00 95.56 101 LYS A C 1
ATOM 827 O O . LYS A 1 101 ? 8.339 15.966 -10.160 1.00 95.56 101 LYS A O 1
ATOM 832 N N . GLU A 1 102 ? 8.985 15.962 -12.308 1.00 96.19 102 GLU A N 1
ATOM 833 C CA . GLU A 1 102 ? 9.548 17.320 -12.302 1.00 96.19 102 GLU A CA 1
ATOM 834 C C . GLU A 1 102 ? 8.510 18.371 -11.898 1.00 96.19 102 GLU A C 1
ATOM 836 O O . GLU A 1 102 ? 8.807 19.251 -11.094 1.00 96.19 102 GLU A O 1
ATOM 841 N N . ARG A 1 103 ? 7.272 18.266 -12.402 1.00 93.50 103 ARG A N 1
ATOM 842 C CA . ARG A 1 103 ? 6.178 19.164 -11.996 1.00 93.50 103 ARG A CA 1
ATOM 843 C C . ARG A 1 103 ? 5.891 19.079 -10.499 1.00 93.50 103 ARG A C 1
ATOM 845 O O . ARG A 1 103 ? 5.716 20.113 -9.863 1.00 93.50 103 ARG A O 1
ATOM 852 N N . VAL A 1 104 ? 5.845 17.867 -9.942 1.00 94.00 104 VAL A N 1
ATOM 853 C CA . VAL A 1 104 ? 5.609 17.658 -8.504 1.00 94.00 104 VAL A CA 1
ATOM 854 C C . VAL A 1 104 ? 6.763 18.211 -7.670 1.00 94.00 104 VAL A C 1
ATOM 856 O O . VAL A 1 104 ? 6.514 18.833 -6.642 1.00 94.00 104 VAL A O 1
ATOM 859 N N . VAL A 1 105 ? 8.012 18.021 -8.105 1.00 94.81 105 VAL A N 1
ATOM 860 C CA . VAL A 1 105 ? 9.191 18.573 -7.417 1.00 94.81 105 VAL A CA 1
ATOM 861 C C . VAL A 1 105 ? 9.142 20.099 -7.412 1.00 94.81 105 VAL A C 1
ATOM 863 O O . VAL A 1 105 ? 9.149 20.687 -6.336 1.00 94.81 105 VAL A O 1
ATOM 866 N N . LYS A 1 106 ? 8.946 20.730 -8.577 1.00 93.00 106 LYS A N 1
ATOM 867 C CA . LYS A 1 106 ? 8.803 22.192 -8.688 1.00 93.00 106 LYS A CA 1
ATOM 868 C C . LYS A 1 106 ? 7.667 22.736 -7.819 1.00 93.00 106 LYS A C 1
ATOM 870 O O . LYS A 1 106 ? 7.800 23.791 -7.212 1.00 93.00 106 LYS A O 1
ATOM 875 N N . PHE A 1 107 ? 6.542 22.022 -7.749 1.00 91.50 107 PHE A N 1
ATOM 876 C CA . PHE A 1 107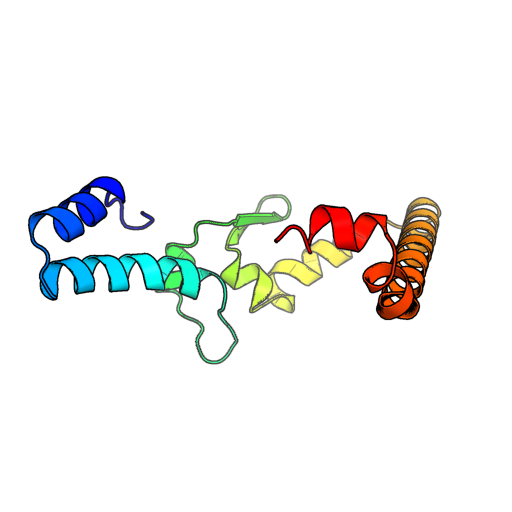 ? 5.432 22.389 -6.869 1.00 91.50 107 PHE A CA 1
ATOM 877 C C . PHE A 1 107 ? 5.829 22.328 -5.386 1.00 91.50 107 PHE A C 1
ATOM 879 O O . PHE A 1 107 ? 5.508 23.239 -4.631 1.00 91.50 107 PHE A O 1
ATOM 886 N N . ARG A 1 108 ? 6.546 21.277 -4.968 1.00 91.94 108 ARG A N 1
ATOM 887 C CA . ARG A 1 108 ? 7.007 21.108 -3.579 1.00 91.94 108 ARG A CA 1
ATOM 888 C C . ARG A 1 108 ? 8.038 22.155 -3.168 1.00 91.94 108 ARG A C 1
ATOM 890 O O . ARG A 1 108 ? 7.984 22.617 -2.036 1.00 91.94 108 ARG A O 1
ATOM 897 N N . GLU A 1 109 ? 8.939 22.538 -4.066 1.00 93.88 109 GLU A N 1
ATOM 898 C CA . GLU A 1 109 ? 9.924 23.602 -3.820 1.00 93.88 109 GLU A CA 1
ATOM 899 C C . GLU A 1 109 ? 9.247 24.957 -3.586 1.00 93.88 109 GLU A C 1
ATOM 901 O O . GLU A 1 109 ? 9.673 25.729 -2.735 1.00 93.88 109 GLU A O 1
ATOM 906 N N . LYS A 1 110 ? 8.128 25.216 -4.270 1.00 93.00 110 LYS A N 1
ATOM 907 C CA . LYS A 1 110 ? 7.333 26.442 -4.116 1.00 93.00 110 LYS A CA 1
ATOM 908 C C . LYS A 1 110 ? 6.329 26.403 -2.965 1.00 93.00 110 LYS A C 1
ATOM 910 O O . LYS A 1 110 ? 5.455 27.266 -2.892 1.00 93.00 110 LYS A O 1
ATOM 915 N N . LYS A 1 111 ? 6.417 25.419 -2.064 1.00 90.81 111 LYS A N 1
ATOM 916 C CA . LYS A 1 111 ? 5.459 25.244 -0.960 1.00 90.81 111 LYS A CA 1
ATOM 917 C C . LYS A 1 111 ? 5.243 26.542 -0.177 1.00 90.81 111 LYS A C 1
ATOM 919 O O . LYS A 1 111 ? 4.097 26.910 0.062 1.00 90.81 111 LYS A O 1
ATOM 924 N N . ASP A 1 112 ? 6.314 27.242 0.183 1.00 91.44 112 ASP A N 1
ATOM 925 C CA . ASP A 1 112 ? 6.214 28.440 1.024 1.00 91.44 112 ASP A CA 1
ATOM 926 C C . ASP A 1 112 ? 5.548 29.616 0.294 1.00 91.44 112 ASP A C 1
ATOM 928 O O . ASP A 1 112 ? 4.793 30.374 0.901 1.00 91.44 112 ASP A O 1
ATOM 932 N N . GLU A 1 113 ? 5.770 29.752 -1.017 1.00 92.88 113 GLU A N 1
ATOM 933 C CA . GLU A 1 113 ? 5.069 30.729 -1.864 1.00 92.88 113 GLU A CA 1
ATOM 934 C C . GLU A 1 113 ? 3.576 30.394 -1.968 1.00 92.88 113 GLU A C 1
ATOM 936 O O . GLU A 1 113 ? 2.725 31.275 -1.838 1.00 92.88 113 GLU A O 1
ATOM 941 N N . ILE A 1 114 ? 3.253 29.109 -2.152 1.00 90.12 114 ILE A N 1
ATOM 942 C CA . ILE A 1 114 ? 1.875 28.618 -2.263 1.00 90.12 114 ILE A CA 1
ATOM 943 C C . ILE A 1 114 ? 1.110 28.883 -0.966 1.00 90.12 114 ILE A C 1
ATOM 945 O O . ILE A 1 114 ? 0.009 29.423 -1.025 1.00 90.12 114 ILE A O 1
ATOM 949 N N . VAL A 1 115 ? 1.697 28.576 0.193 1.00 90.56 115 VAL A N 1
ATOM 950 C CA . VAL A 1 115 ? 1.073 28.810 1.509 1.00 90.56 115 VAL A CA 1
ATOM 951 C C . VAL A 1 115 ? 0.831 30.304 1.756 1.00 90.56 115 VAL A C 1
ATOM 953 O O . VAL A 1 115 ? -0.173 30.687 2.351 1.00 90.56 115 VAL A O 1
ATOM 956 N N . LYS A 1 116 ? 1.722 31.175 1.265 1.00 93.19 116 LYS A N 1
ATOM 957 C CA . LYS A 1 116 ? 1.559 32.633 1.372 1.00 93.19 116 LYS A CA 1
ATOM 958 C C . LYS A 1 116 ? 0.505 33.200 0.418 1.00 93.19 116 LYS A C 1
ATOM 960 O O . LYS A 1 116 ? 0.021 34.304 0.683 1.00 93.19 116 LYS A O 1
ATOM 965 N N . SER A 1 117 ? 0.174 32.487 -0.661 1.00 92.19 117 SER A N 1
ATOM 966 C CA . SER A 1 117 ? -0.764 32.949 -1.688 1.00 92.19 117 SER A CA 1
ATOM 967 C C . SER A 1 117 ? -2.162 33.206 -1.122 1.00 92.19 117 SER A C 1
ATOM 969 O O . SER A 1 117 ? -2.628 32.517 -0.214 1.00 92.19 117 SER A O 1
ATOM 971 N N . GLN A 1 118 ? -2.847 34.197 -1.691 1.00 91.81 118 GLN A N 1
ATOM 972 C CA . GLN A 1 118 ? -4.187 34.581 -1.256 1.00 91.81 118 GLN A CA 1
ATOM 973 C C . GLN A 1 118 ? -5.196 33.431 -1.418 1.00 91.81 118 GLN A C 1
ATOM 975 O O . GLN A 1 118 ? -5.957 33.161 -0.499 1.00 91.81 118 GLN A O 1
ATOM 980 N N . ILE A 1 119 ? -5.110 32.678 -2.521 1.00 91.00 119 ILE A N 1
ATOM 981 C CA . ILE A 1 119 ? -5.961 31.507 -2.791 1.00 91.00 119 ILE A CA 1
ATOM 982 C C . ILE A 1 119 ? -5.823 30.453 -1.686 1.00 91.00 119 ILE A C 1
ATOM 984 O O . ILE A 1 119 ? -6.818 29.907 -1.218 1.00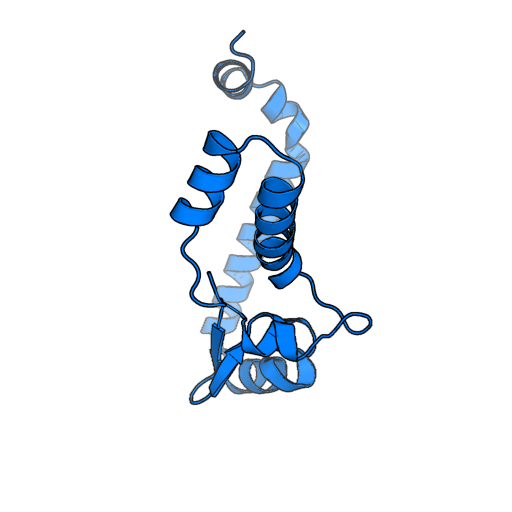 91.00 119 ILE A O 1
ATOM 988 N N . TYR A 1 120 ? -4.593 30.150 -1.257 1.00 90.31 120 TYR A N 1
ATOM 989 C CA . TYR A 1 120 ? -4.372 29.150 -0.213 1.00 90.31 120 TYR A CA 1
ATOM 990 C C . TYR A 1 120 ? -4.982 29.596 1.121 1.00 90.31 120 TYR A C 1
ATOM 992 O O . TYR A 1 120 ? -5.682 28.816 1.765 1.00 90.31 120 TYR A O 1
ATOM 1000 N N . LYS A 1 121 ? -4.785 30.863 1.498 1.00 91.50 121 LYS A N 1
ATOM 1001 C CA . LYS A 1 121 ? -5.356 31.441 2.723 1.00 91.50 121 LYS A CA 1
ATOM 1002 C C . LYS A 1 121 ? -6.885 31.488 2.689 1.00 91.50 121 LYS A C 1
ATOM 1004 O O . LYS A 1 121 ? -7.531 31.123 3.660 1.00 91.50 121 LYS A O 1
ATOM 1009 N N . GLU A 1 122 ? -7.488 31.852 1.562 1.00 93.4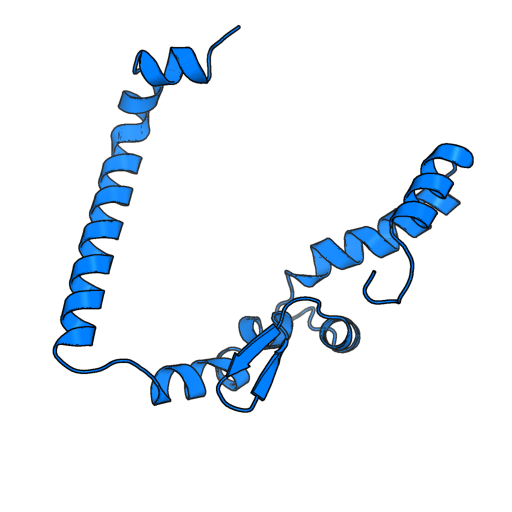4 122 GLU A N 1
ATOM 1010 C CA . GLU A 1 122 ? -8.952 31.877 1.417 1.00 93.44 122 GLU A CA 1
ATOM 1011 C C . GLU A 1 122 ? -9.606 30.492 1.546 1.00 93.44 122 GLU A C 1
ATOM 1013 O O . GLU A 1 122 ? -10.772 30.393 1.932 1.00 93.44 122 GLU A O 1
ATOM 1018 N N . VAL A 1 123 ? -8.883 29.420 1.212 1.00 92.12 123 VAL A N 1
ATOM 1019 C CA . VAL A 1 123 ? -9.386 28.042 1.308 1.00 92.12 123 VAL A CA 1
ATOM 1020 C C . VAL A 1 123 ? -9.102 27.426 2.680 1.00 92.12 123 VAL A C 1
ATOM 1022 O O . VAL A 1 123 ? -9.982 26.769 3.233 1.00 92.12 123 VAL A O 1
ATOM 1025 N N . TYR A 1 124 ? -7.896 27.620 3.223 1.00 86.38 124 TYR A N 1
ATOM 1026 C CA . TYR A 1 124 ? -7.419 26.910 4.418 1.00 86.38 124 TYR A CA 1
ATOM 1027 C C . TYR A 1 124 ? -7.350 27.767 5.692 1.00 86.38 124 TYR A C 1
ATOM 1029 O O . TYR A 1 124 ? -7.443 27.204 6.779 1.00 86.38 124 TYR A O 1
ATOM 1037 N N . ASP A 1 125 ? -7.240 29.095 5.579 1.00 81.19 125 ASP A N 1
ATOM 1038 C CA . ASP A 1 125 ? -7.187 30.037 6.714 1.00 81.19 125 ASP A CA 1
ATOM 1039 C C . ASP A 1 125 ? -8.528 30.754 6.953 1.00 81.19 125 ASP A C 1
ATOM 1041 O O . ASP A 1 125 ? -8.574 31.762 7.658 1.00 81.19 125 ASP A O 1
ATOM 1045 N N . LYS A 1 126 ? -9.646 30.242 6.415 1.00 61.12 126 LYS A N 1
ATOM 1046 C CA . LYS A 1 126 ? -10.987 30.695 6.820 1.00 61.12 126 LYS A CA 1
ATOM 1047 C C . LYS A 1 126 ? -11.231 30.344 8.293 1.00 61.12 126 LYS A C 1
ATOM 1049 O O . LYS A 1 126 ? -11.705 29.254 8.614 1.00 61.12 126 LYS A O 1
ATOM 1054 N N . LYS A 1 127 ? -10.892 31.288 9.166 1.00 56.06 127 LYS A N 1
ATOM 1055 C CA . LYS A 1 127 ? -11.431 31.465 10.513 1.00 56.06 127 LYS A CA 1
ATOM 1056 C C . LYS A 1 127 ? -12.215 32.763 10.556 1.00 56.06 127 LYS A C 1
ATOM 1058 O O . LYS A 1 127 ? -11.715 33.755 9.983 1.00 56.06 127 LYS A O 1
#